Protein AF-A0A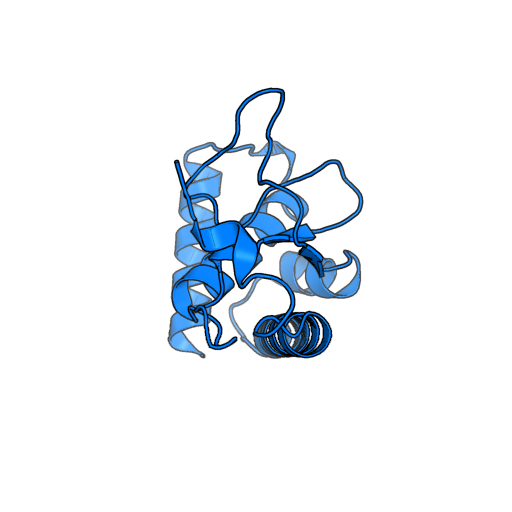945XXB5-F1 (afdb_monomer_lite)

pLDDT: mean 80.13, std 17.51, range [37.28, 96.56]

Foldseek 3Di:
DDPPVVCVPPQDDQVLLQVVLLVLLVLLLVQPPADPLLPVCSVQAAEGEDQDFQDDPHDRPPPQQWDDDDDHHTYGYPVQADSNGHGPVLNSNLSSLLNSLCVSCVVCPPDPVSVVVSVVNSVSSVVRD

Radius of gyration: 14.83 Å; chains: 1; bounding box: 36×24×45 Å

Sequence (129 aa):
MDRWHLLDPILENPEARQELINEYAESLLKVPCFPSIMKVKIRTVPIRYTRERPVHKNWIQYGEAGIYWGEEQIKIHRSNFWFFGWPKKTQLLNTVIHELRHRSSPGLGHNLKFFSLVEHDTKCVLTYW

Secondary structure (DSSP, 8-state):
--GGGGSHHHH--HHHHHHHHHHHHHHHHH-TTS-HHHHHHHHHS-EEEE-S--EETTEE-TT-SEE--TTT-EEEEGGGB-TTS-B-HHHHHHHHHHHHHHHH-GGGTT-HHHHHHHHHHHHHHHHT-

Structure (mmCIF, N/CA/C/O backbone):
data_AF-A0A945XXB5-F1
#
_entry.id   AF-A0A945XXB5-F1
#
loop_
_atom_site.group_PDB
_atom_site.id
_atom_site.type_symbol
_atom_site.label_atom_id
_atom_site.label_alt_id
_atom_site.label_comp_id
_atom_site.label_asym_id
_atom_site.label_entity_id
_atom_site.label_seq_id
_atom_site.pdbx_PDB_ins_code
_atom_site.Cartn_x
_atom_site.Cartn_y
_atom_site.Cartn_z
_atom_site.occupancy
_atom_site.B_iso_or_equiv
_atom_site.auth_seq_id
_atom_site.auth_comp_id
_atom_site.auth_asym_id
_atom_site.auth_atom_id
_atom_site.pdbx_PDB_model_num
ATOM 1 N N . MET A 1 1 ? 5.053 13.269 -28.544 1.00 37.28 1 MET A N 1
ATOM 2 C CA . MET A 1 1 ? 5.039 11.793 -28.636 1.00 37.28 1 MET A CA 1
ATOM 3 C C . MET A 1 1 ? 6.174 11.260 -27.784 1.00 37.28 1 MET A C 1
ATOM 5 O O . MET A 1 1 ? 7.335 11.499 -28.101 1.00 37.28 1 MET A O 1
ATOM 9 N N . ASP A 1 2 ? 5.812 10.648 -26.659 1.00 40.88 2 ASP A N 1
ATOM 10 C CA . ASP A 1 2 ? 6.699 10.195 -25.589 1.00 40.88 2 ASP A CA 1
ATOM 11 C C . ASP A 1 2 ? 7.693 9.124 -26.048 1.00 40.88 2 ASP A C 1
ATOM 13 O O . ASP A 1 2 ? 7.365 7.946 -26.173 1.00 40.88 2 ASP A O 1
ATOM 17 N N . ARG A 1 3 ? 8.951 9.533 -26.245 1.00 40.47 3 ARG A N 1
ATOM 18 C CA . ARG A 1 3 ? 10.093 8.633 -26.492 1.00 40.47 3 ARG A CA 1
ATOM 19 C C . ARG A 1 3 ? 10.539 7.855 -25.240 1.00 40.47 3 ARG A C 1
ATOM 21 O O . ARG A 1 3 ? 11.497 7.094 -25.305 1.00 40.47 3 ARG A O 1
ATOM 28 N N . TRP A 1 4 ? 9.833 8.007 -24.120 1.00 48.16 4 TRP A N 1
ATOM 29 C CA . TRP A 1 4 ? 10.137 7.360 -22.839 1.00 48.16 4 TRP A CA 1
ATOM 30 C C . TRP A 1 4 ? 9.930 5.836 -22.849 1.00 48.16 4 TRP A C 1
ATOM 32 O O . TRP A 1 4 ? 10.555 5.133 -22.064 1.00 48.16 4 TRP A O 1
ATOM 42 N N . HIS A 1 5 ? 9.120 5.307 -23.771 1.00 45.81 5 HIS A N 1
ATOM 43 C CA . HIS A 1 5 ? 8.843 3.868 -23.884 1.00 45.81 5 HIS A CA 1
ATOM 44 C C . HIS A 1 5 ? 9.962 3.046 -24.545 1.00 45.81 5 HIS A C 1
ATOM 46 O O . HIS A 1 5 ? 9.892 1.823 -24.551 1.00 45.81 5 HIS A O 1
ATOM 52 N N . LEU A 1 6 ? 10.992 3.684 -25.113 1.00 44.72 6 LEU A N 1
ATOM 53 C CA . LEU A 1 6 ? 12.067 2.977 -25.825 1.00 44.72 6 LEU A CA 1
ATOM 54 C C . LEU A 1 6 ? 13.233 2.551 -24.915 1.00 44.72 6 LEU A C 1
ATOM 56 O O . LEU A 1 6 ? 14.010 1.685 -25.300 1.00 44.72 6 LEU A O 1
ATOM 60 N N . LEU A 1 7 ? 13.333 3.108 -23.701 1.00 47.00 7 LEU A N 1
ATOM 61 C CA . LEU A 1 7 ? 14.323 2.711 -22.683 1.00 47.00 7 LEU A CA 1
ATOM 62 C C . LEU A 1 7 ? 13.749 1.741 -21.628 1.00 47.00 7 LEU A C 1
ATOM 64 O O . LEU A 1 7 ? 14.475 1.283 -20.747 1.00 47.00 7 LEU A O 1
ATOM 68 N N . ASP A 1 8 ? 12.453 1.426 -21.724 1.00 46.91 8 ASP A N 1
ATOM 69 C CA . ASP A 1 8 ? 11.674 0.646 -20.747 1.00 46.91 8 ASP A CA 1
ATOM 70 C C . ASP A 1 8 ? 12.225 -0.763 -20.415 1.00 46.91 8 ASP A C 1
ATOM 72 O O . ASP A 1 8 ? 12.070 -1.180 -19.269 1.00 46.91 8 ASP A O 1
ATOM 76 N N . PRO A 1 9 ? 12.876 -1.522 -21.326 1.00 50.75 9 PRO A N 1
ATOM 77 C CA . PRO A 1 9 ? 13.321 -2.881 -20.994 1.00 50.75 9 PRO A CA 1
ATOM 78 C C . PRO A 1 9 ? 14.667 -2.965 -20.259 1.00 50.75 9 PRO A C 1
ATOM 80 O O . PRO A 1 9 ? 14.959 -4.009 -19.689 1.00 50.75 9 PRO A O 1
ATOM 83 N N . ILE A 1 10 ? 15.506 -1.921 -20.299 1.00 53.03 10 ILE A N 1
ATOM 84 C CA . ILE A 1 10 ? 16.922 -2.028 -19.880 1.00 53.03 10 ILE A CA 1
ATOM 85 C C . ILE A 1 10 ? 17.139 -1.564 -18.426 1.00 53.03 10 ILE A C 1
ATOM 87 O O . ILE A 1 10 ? 18.116 -1.957 -17.797 1.00 53.03 10 ILE A O 1
ATOM 91 N N . LEU A 1 11 ? 16.230 -0.759 -17.863 1.00 62.19 11 LEU A N 1
ATOM 92 C CA . LEU A 1 11 ? 16.423 -0.108 -16.553 1.00 62.19 11 LEU A CA 1
ATOM 93 C C . LEU A 1 11 ? 15.381 -0.483 -15.491 1.00 62.19 11 LEU A C 1
ATOM 95 O O . LEU A 1 11 ? 15.509 -0.100 -14.330 1.00 62.19 11 LEU A O 1
ATOM 99 N N . GLU A 1 12 ? 14.346 -1.235 -15.859 1.00 71.69 12 GLU A N 1
ATOM 100 C CA . GLU A 1 12 ? 13.311 -1.665 -14.928 1.00 71.69 12 GLU A CA 1
ATOM 101 C C . GLU A 1 12 ? 13.528 -3.118 -14.500 1.00 71.69 12 GLU A C 1
ATOM 103 O O . GLU A 1 12 ? 13.425 -4.026 -15.319 1.00 71.69 12 GLU A O 1
ATOM 108 N N . ASN A 1 13 ? 13.764 -3.335 -13.202 1.00 82.38 13 ASN A N 1
ATOM 109 C CA . ASN A 1 13 ? 13.778 -4.658 -12.580 1.00 82.38 13 ASN A CA 1
ATOM 110 C C . ASN A 1 13 ? 12.450 -4.895 -11.818 1.00 82.38 13 ASN A C 1
ATOM 112 O O . ASN A 1 13 ? 12.268 -4.350 -10.726 1.00 82.38 13 ASN A O 1
ATOM 116 N N . PRO A 1 14 ? 11.501 -5.672 -12.374 1.00 85.38 14 PRO A N 1
ATOM 117 C CA . PRO A 1 14 ? 10.212 -5.947 -11.738 1.00 85.38 14 PRO A CA 1
ATOM 118 C C . PRO A 1 14 ? 10.330 -6.771 -10.461 1.00 85.38 14 PRO A C 1
ATOM 120 O O . PRO A 1 14 ? 9.531 -6.571 -9.553 1.00 85.38 14 PRO A O 1
ATOM 123 N N . GLU A 1 15 ? 11.294 -7.690 -10.402 1.00 88.38 15 GLU A N 1
ATOM 124 C CA . GLU A 1 15 ? 11.511 -8.548 -9.236 1.00 88.38 15 GLU A CA 1
ATOM 125 C C . GLU A 1 15 ? 11.958 -7.696 -8.051 1.00 88.38 15 GLU A C 1
ATOM 127 O O . GLU A 1 15 ? 11.330 -7.750 -6.999 1.00 88.38 15 GLU A O 1
ATOM 132 N N . ALA A 1 16 ? 12.919 -6.791 -8.265 1.00 87.38 16 ALA A N 1
ATOM 133 C CA . ALA A 1 16 ? 13.342 -5.832 -7.244 1.00 87.38 16 ALA A CA 1
ATOM 134 C C . ALA A 1 16 ? 12.195 -4.902 -6.799 1.00 87.38 16 ALA A C 1
ATOM 136 O O . ALA A 1 16 ? 12.052 -4.590 -5.619 1.00 87.38 16 ALA A O 1
ATOM 137 N N . ARG A 1 17 ? 11.326 -4.464 -7.725 1.00 88.44 17 ARG A N 1
ATOM 138 C CA . ARG A 1 17 ? 10.140 -3.658 -7.368 1.00 88.44 17 ARG A CA 1
ATOM 139 C C . ARG A 1 17 ? 9.132 -4.454 -6.546 1.00 88.44 17 ARG A C 1
ATOM 141 O O . ARG A 1 17 ? 8.546 -3.908 -5.614 1.00 88.44 17 ARG A O 1
ATOM 148 N N . GLN A 1 18 ? 8.923 -5.723 -6.885 1.00 93.19 18 GLN A N 1
ATOM 149 C CA . GLN A 1 18 ? 8.060 -6.620 -6.126 1.00 93.19 18 GLN A CA 1
ATOM 150 C C . GLN A 1 18 ? 8.624 -6.887 -4.727 1.00 93.19 18 GLN A C 1
ATOM 152 O O . GLN A 1 18 ? 7.864 -6.874 -3.763 1.00 93.19 18 GLN A O 1
ATOM 157 N N . GLU A 1 19 ? 9.935 -7.086 -4.608 1.00 92.44 19 GLU A N 1
ATOM 158 C CA . GLU A 1 19 ? 10.623 -7.260 -3.329 1.00 92.44 19 GLU A CA 1
ATOM 159 C C . GLU A 1 19 ? 10.421 -6.038 -2.426 1.00 92.44 19 GLU A C 1
ATOM 161 O O . GLU A 1 19 ? 9.927 -6.183 -1.313 1.00 92.44 19 GLU A O 1
ATOM 166 N N . LEU A 1 20 ? 10.630 -4.825 -2.947 1.00 91.00 20 LEU A N 1
ATOM 167 C CA . LEU A 1 20 ? 10.370 -3.581 -2.212 1.00 91.00 20 LEU A CA 1
ATOM 168 C C . LEU A 1 20 ? 8.903 -3.437 -1.772 1.00 91.00 20 LEU A C 1
ATOM 170 O O . LEU A 1 20 ? 8.623 -2.961 -0.673 1.00 91.00 20 LEU A O 1
ATOM 174 N N . ILE A 1 21 ? 7.942 -3.844 -2.609 1.00 92.50 21 ILE A N 1
ATOM 175 C CA . ILE A 1 21 ? 6.519 -3.858 -2.226 1.00 92.50 21 ILE A CA 1
ATOM 176 C C . ILE A 1 21 ? 6.288 -4.823 -1.064 1.00 92.50 21 ILE A C 1
ATOM 178 O O . ILE A 1 21 ? 5.591 -4.468 -0.112 1.00 92.50 21 ILE A O 1
ATOM 182 N N . ASN A 1 22 ? 6.879 -6.016 -1.129 1.00 94.62 22 ASN A N 1
ATOM 183 C CA . ASN A 1 22 ? 6.766 -7.018 -0.076 1.00 94.62 22 ASN A CA 1
ATOM 184 C C . ASN A 1 22 ? 7.400 -6.514 1.227 1.00 94.62 22 ASN A C 1
ATOM 186 O O . ASN A 1 22 ? 6.774 -6.609 2.277 1.00 94.62 22 ASN A O 1
ATOM 190 N N . GLU A 1 23 ? 8.586 -5.905 1.171 1.00 94.25 23 GLU A N 1
ATOM 191 C CA . GLU A 1 23 ? 9.248 -5.302 2.334 1.00 94.25 23 GLU A CA 1
ATOM 192 C C . GLU A 1 23 ? 8.378 -4.231 2.998 1.00 94.25 23 GLU A C 1
ATOM 194 O O . GLU A 1 23 ? 8.259 -4.186 4.226 1.00 94.25 23 GLU A O 1
ATOM 199 N N . TYR A 1 24 ? 7.733 -3.377 2.198 1.00 93.69 24 TYR A N 1
ATOM 200 C CA . TYR A 1 24 ? 6.827 -2.352 2.709 1.00 93.69 24 TYR A CA 1
ATOM 201 C C . TYR A 1 24 ? 5.587 -2.996 3.343 1.00 93.69 24 TYR A C 1
ATOM 203 O O . TYR A 1 24 ? 5.200 -2.640 4.456 1.00 93.69 24 TYR A O 1
ATOM 211 N N . ALA A 1 25 ? 4.981 -3.981 2.683 1.00 94.12 25 ALA A N 1
ATOM 212 C CA . ALA A 1 25 ? 3.835 -4.706 3.220 1.00 94.12 25 ALA A CA 1
ATOM 213 C C . ALA A 1 25 ? 4.165 -5.404 4.555 1.00 94.12 25 ALA A C 1
ATOM 215 O O . ALA A 1 25 ? 3.421 -5.270 5.527 1.00 94.12 25 ALA A O 1
ATOM 216 N N . GLU A 1 26 ? 5.317 -6.067 4.650 1.00 95.38 26 GLU A N 1
ATOM 217 C CA . GLU A 1 26 ? 5.792 -6.711 5.879 1.00 95.38 26 GLU A CA 1
ATOM 218 C C . GLU A 1 26 ? 6.106 -5.696 6.986 1.00 95.38 26 GLU A C 1
ATOM 220 O O . GLU A 1 26 ? 5.808 -5.919 8.162 1.00 95.38 26 GLU A O 1
ATOM 225 N N . SER A 1 27 ? 6.656 -4.536 6.628 1.00 95.25 27 SER A N 1
ATOM 226 C CA . SER A 1 27 ? 6.921 -3.452 7.580 1.00 95.25 27 SER A CA 1
ATOM 227 C C . SER A 1 27 ? 5.624 -2.874 8.158 1.00 95.25 27 SER A C 1
ATOM 229 O O . SER A 1 27 ? 5.534 -2.651 9.366 1.00 95.25 27 SER A O 1
ATOM 231 N N . LEU A 1 28 ? 4.566 -2.743 7.348 1.00 95.62 28 LEU A N 1
ATOM 232 C CA . LEU A 1 28 ? 3.237 -2.320 7.813 1.00 95.62 28 LEU A CA 1
ATOM 233 C C . LEU A 1 28 ? 2.633 -3.277 8.856 1.00 95.62 28 LEU A C 1
ATOM 235 O O . LEU A 1 28 ? 1.919 -2.834 9.760 1.00 95.62 28 LEU A O 1
ATOM 239 N N . LEU A 1 29 ? 2.936 -4.580 8.799 1.00 96.44 29 LEU A N 1
ATOM 240 C CA . LEU A 1 29 ? 2.467 -5.540 9.810 1.00 96.44 29 LEU A CA 1
ATOM 241 C C . LEU A 1 29 ? 3.019 -5.230 11.210 1.00 96.44 29 LEU A C 1
ATOM 243 O O . LEU A 1 29 ? 2.352 -5.520 12.212 1.00 96.44 29 LEU A O 1
ATOM 247 N N . LYS A 1 30 ? 4.201 -4.611 11.282 1.00 96.06 30 LYS A N 1
ATOM 248 C CA . LYS A 1 30 ? 4.905 -4.275 12.527 1.00 96.06 30 LYS A CA 1
ATOM 249 C C . LYS A 1 30 ? 4.437 -2.952 13.142 1.00 96.06 30 LYS A C 1
ATOM 251 O O . LYS A 1 30 ? 4.628 -2.754 14.337 1.00 96.06 30 LYS A O 1
ATOM 256 N N . VAL A 1 31 ? 3.772 -2.082 12.377 1.00 96.38 31 VAL A N 1
ATOM 257 C CA . VAL A 1 31 ? 3.282 -0.780 12.864 1.00 96.38 31 VAL A CA 1
ATOM 258 C C . VAL A 1 31 ? 2.188 -0.985 13.929 1.00 96.38 31 VAL A C 1
ATOM 260 O O . VAL A 1 31 ? 1.149 -1.577 13.615 1.00 96.38 31 VAL A O 1
ATOM 263 N N . PRO A 1 32 ? 2.357 -0.517 15.183 1.00 93.88 32 PRO A N 1
ATOM 264 C CA . PRO A 1 32 ? 1.435 -0.836 16.280 1.00 93.88 32 PRO A CA 1
ATOM 265 C C . PRO A 1 32 ? 0.008 -0.318 16.072 1.00 93.88 32 PRO A C 1
ATOM 267 O O . PRO A 1 32 ? -0.950 -1.056 16.285 1.00 93.88 32 PRO A O 1
ATOM 270 N N . CYS A 1 33 ? -0.131 0.925 15.607 1.00 93.31 33 CYS A N 1
ATOM 271 C CA . CYS A 1 33 ? -1.424 1.578 15.388 1.00 93.31 33 CYS A CA 1
ATOM 272 C C . CYS A 1 33 ? -2.094 1.189 14.060 1.00 93.31 33 CYS A C 1
ATOM 274 O O . CYS A 1 33 ? -3.207 1.639 13.785 1.00 93.31 33 CYS A O 1
ATOM 276 N N . PHE A 1 34 ? -1.439 0.371 13.225 1.00 95.81 34 PHE A N 1
ATOM 277 C CA . PHE A 1 34 ? -1.985 0.017 11.921 1.00 95.81 34 PHE A CA 1
ATOM 278 C C . PHE A 1 34 ? -3.167 -0.956 12.086 1.00 95.81 34 PHE A C 1
ATOM 280 O O . PHE A 1 34 ? -3.028 -1.964 12.791 1.00 95.81 34 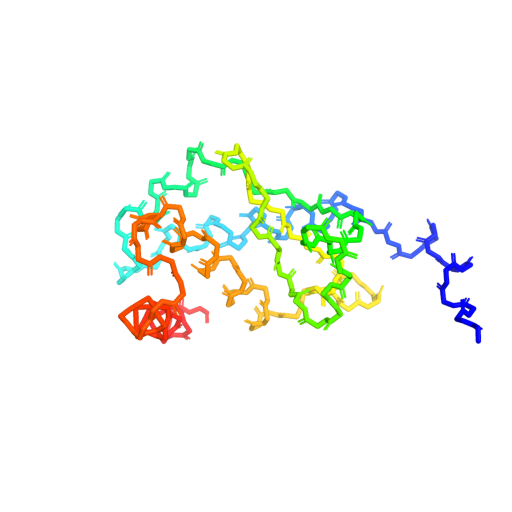PHE A O 1
ATOM 287 N N . PRO A 1 35 ? -4.330 -0.692 11.463 1.00 96.06 35 PRO A N 1
ATOM 288 C CA . PRO A 1 35 ? -5.555 -1.439 11.731 1.00 96.06 35 PRO A CA 1
ATOM 289 C C . PRO A 1 35 ? -5.402 -2.948 11.526 1.00 96.06 35 PRO A C 1
ATOM 291 O O . PRO A 1 35 ? -4.932 -3.406 10.482 1.00 96.06 35 PRO A O 1
ATOM 294 N N . SER A 1 36 ? -5.878 -3.738 12.492 1.00 96.06 36 SER A N 1
ATOM 295 C CA . SER A 1 36 ? -5.798 -5.206 12.448 1.00 96.06 36 SER A CA 1
ATOM 296 C C . SER A 1 36 ? -6.443 -5.790 11.190 1.00 96.06 36 SER A C 1
ATOM 298 O O . SER A 1 36 ? -5.868 -6.676 10.563 1.00 96.06 36 SER A O 1
ATOM 300 N N . ILE A 1 37 ? -7.585 -5.243 10.759 1.00 94.25 37 ILE A N 1
ATOM 301 C CA . ILE A 1 37 ? -8.254 -5.659 9.521 1.00 94.25 37 ILE A CA 1
ATOM 302 C C . ILE A 1 37 ? -7.370 -5.450 8.283 1.00 94.25 37 ILE A C 1
ATOM 304 O O . ILE A 1 37 ? -7.311 -6.326 7.425 1.00 94.25 37 ILE A O 1
ATOM 308 N N . MET A 1 38 ? -6.612 -4.351 8.215 1.00 95.00 38 MET A N 1
ATOM 309 C CA . MET A 1 38 ? -5.697 -4.083 7.101 1.00 95.00 38 MET A CA 1
ATOM 310 C C . MET A 1 38 ? -4.477 -5.005 7.148 1.00 95.00 38 MET A C 1
ATOM 312 O O . MET A 1 38 ? -4.051 -5.496 6.106 1.00 95.00 38 MET A O 1
ATOM 316 N N . LYS A 1 39 ? -3.966 -5.326 8.345 1.00 96.56 39 LYS A N 1
ATOM 317 C CA . LYS A 1 39 ? -2.913 -6.344 8.519 1.00 96.56 39 LYS A CA 1
ATOM 318 C C . LYS A 1 39 ? -3.359 -7.723 8.043 1.00 96.56 39 LYS A C 1
ATOM 320 O O . LYS A 1 39 ? -2.585 -8.431 7.405 1.00 96.56 39 LYS A O 1
ATOM 325 N N . VAL A 1 40 ? -4.611 -8.100 8.310 1.00 95.62 40 VAL A N 1
ATOM 326 C CA . VAL A 1 40 ? -5.191 -9.324 7.739 1.00 95.62 40 VAL A CA 1
ATOM 327 C C . VAL A 1 40 ? -5.203 -9.227 6.214 1.00 95.62 40 VAL A C 1
ATOM 329 O O . VAL A 1 40 ? -4.740 -10.153 5.556 1.00 95.62 40 VAL A O 1
ATOM 332 N N . LYS A 1 41 ? -5.640 -8.097 5.640 1.00 93.56 41 LYS A N 1
ATOM 333 C CA . LYS A 1 41 ? -5.661 -7.918 4.180 1.00 93.56 41 LYS A CA 1
ATOM 334 C C . LYS A 1 41 ? -4.283 -7.997 3.528 1.00 93.56 41 LYS A C 1
ATOM 336 O O . LYS A 1 41 ? -4.205 -8.619 2.478 1.00 93.56 41 LYS A O 1
ATOM 341 N N . ILE A 1 42 ? -3.221 -7.490 4.158 1.00 94.50 42 ILE A N 1
ATOM 342 C CA . ILE A 1 42 ? -1.836 -7.680 3.682 1.00 94.50 42 ILE A CA 1
ATOM 343 C C . ILE A 1 42 ? -1.511 -9.168 3.494 1.00 94.50 42 ILE A C 1
ATOM 345 O O . ILE A 1 42 ? -0.903 -9.547 2.502 1.00 94.50 42 ILE A O 1
ATOM 349 N N . ARG A 1 43 ? -1.948 -10.022 4.427 1.00 94.00 43 ARG A N 1
ATOM 350 C CA . ARG A 1 43 ? -1.659 -11.464 4.397 1.00 94.00 43 ARG A CA 1
ATOM 351 C C . ARG A 1 43 ? -2.566 -12.250 3.454 1.00 94.00 43 ARG A C 1
ATOM 353 O O . ARG A 1 43 ? -2.180 -13.316 2.993 1.00 94.00 43 ARG A O 1
ATOM 360 N N . THR A 1 44 ? -3.784 -11.767 3.213 1.00 93.00 44 THR A N 1
ATOM 361 C CA . THR A 1 44 ? -4.805 -12.516 2.459 1.00 93.00 44 THR A CA 1
ATOM 362 C C . THR A 1 44 ? -5.006 -12.027 1.029 1.00 93.00 44 THR A C 1
ATOM 364 O O . THR A 1 44 ? -5.622 -12.731 0.238 1.00 93.00 44 THR A O 1
ATOM 367 N N . VAL A 1 45 ? -4.567 -10.809 0.701 1.00 90.44 45 VAL A N 1
ATOM 368 C CA . VAL A 1 45 ? -4.746 -10.202 -0.622 1.00 90.44 45 VAL A CA 1
ATOM 369 C C . VAL A 1 45 ? -3.374 -10.042 -1.275 1.00 90.44 45 VAL A C 1
ATOM 371 O O . VAL A 1 45 ? -2.549 -9.300 -0.745 1.00 90.44 45 VAL A O 1
ATOM 374 N N . PRO A 1 46 ? -3.116 -10.681 -2.428 1.00 92.12 46 PRO A N 1
ATOM 375 C CA . PRO A 1 46 ? -1.871 -10.490 -3.161 1.00 92.12 46 PRO A CA 1
ATOM 376 C C . PRO A 1 46 ? -1.643 -9.015 -3.511 1.00 92.12 46 PRO A C 1
ATOM 378 O O . PRO A 1 46 ? -2.525 -8.377 -4.085 1.00 92.12 46 PRO A O 1
ATOM 381 N N . ILE A 1 47 ? -0.454 -8.488 -3.211 1.00 92.00 47 ILE A N 1
ATOM 382 C CA . ILE A 1 47 ? -0.018 -7.143 -3.610 1.00 92.00 47 ILE A CA 1
ATOM 383 C C . ILE A 1 47 ? 1.065 -7.309 -4.672 1.00 92.00 47 ILE A C 1
ATOM 385 O O . ILE A 1 47 ? 2.141 -7.830 -4.386 1.00 92.00 47 ILE A O 1
ATOM 389 N N . ARG A 1 48 ? 0.776 -6.918 -5.915 1.00 91.56 48 ARG A N 1
ATOM 390 C CA . ARG A 1 48 ? 1.651 -7.186 -7.060 1.00 91.56 48 ARG A CA 1
ATOM 391 C C . ARG A 1 48 ? 2.089 -5.923 -7.767 1.00 91.56 48 ARG A C 1
ATOM 393 O O . ARG A 1 48 ? 1.287 -5.028 -8.029 1.00 91.56 48 ARG A O 1
ATOM 400 N N . TYR A 1 49 ? 3.360 -5.888 -8.136 1.00 89.81 49 TYR A N 1
ATOM 401 C CA . TYR A 1 49 ? 3.871 -4.927 -9.091 1.00 89.81 49 TYR A CA 1
ATOM 402 C C . TYR A 1 49 ? 3.217 -5.141 -10.463 1.00 89.81 49 TYR A C 1
ATOM 404 O O . TYR A 1 49 ? 3.060 -6.277 -10.913 1.00 89.81 49 TYR A O 1
ATOM 412 N N . THR A 1 50 ? 2.855 -4.056 -11.151 1.00 85.38 50 THR A N 1
ATOM 413 C CA . THR A 1 50 ? 2.331 -4.132 -12.517 1.00 85.38 50 THR A CA 1
ATOM 414 C C . THR A 1 50 ? 2.902 -3.058 -13.440 1.00 85.38 50 THR A C 1
ATOM 416 O O . THR A 1 50 ? 3.110 -1.901 -13.060 1.00 85.38 50 THR A O 1
ATOM 419 N N . ARG A 1 51 ? 3.105 -3.458 -14.701 1.00 81.75 51 ARG A N 1
ATOM 420 C CA . ARG A 1 51 ? 3.412 -2.561 -15.828 1.00 81.75 51 ARG A CA 1
ATOM 421 C C . ARG A 1 51 ? 2.170 -2.176 -16.624 1.00 81.75 51 ARG A C 1
ATOM 423 O O . ARG A 1 51 ? 2.272 -1.388 -17.563 1.00 81.75 51 ARG A O 1
ATOM 430 N N . GLU A 1 52 ? 1.017 -2.745 -16.278 1.00 78.00 52 GLU A N 1
ATOM 431 C CA . GLU A 1 52 ? -0.248 -2.380 -16.899 1.00 78.00 52 GLU A CA 1
ATOM 432 C C . GLU A 1 52 ? -0.475 -0.876 -16.754 1.00 78.00 52 GLU A C 1
ATOM 434 O O . GLU A 1 52 ? -0.078 -0.244 -15.766 1.00 78.00 52 GLU A O 1
ATOM 439 N N . ARG A 1 53 ? -1.119 -0.290 -17.763 1.00 69.12 53 ARG A N 1
ATOM 440 C CA . ARG A 1 53 ? -1.550 1.098 -17.658 1.00 69.12 53 ARG A CA 1
ATOM 441 C C . ARG A 1 53 ? -2.601 1.190 -16.550 1.00 69.12 53 ARG A C 1
ATOM 443 O O . ARG A 1 53 ? -3.443 0.297 -16.461 1.00 69.12 53 ARG A O 1
ATOM 450 N N . PRO A 1 54 ? -2.573 2.249 -15.733 1.00 66.44 54 PRO A N 1
ATOM 451 C CA . PRO A 1 54 ? -3.621 2.493 -14.764 1.00 66.44 54 PRO A CA 1
ATOM 452 C C . PRO A 1 54 ? -4.910 2.863 -15.525 1.00 66.44 54 PRO A C 1
ATOM 454 O O . PRO A 1 54 ? -5.108 4.021 -15.878 1.00 66.44 54 PRO A O 1
ATOM 457 N N . VAL A 1 55 ? -5.743 1.872 -15.867 1.00 62.28 55 VAL A N 1
ATOM 458 C CA . VAL A 1 55 ? -7.010 2.063 -16.596 1.00 62.28 55 VAL A CA 1
ATOM 459 C C . VAL A 1 55 ? -8.190 1.753 -15.678 1.00 62.28 55 VAL A C 1
ATOM 461 O O . VAL A 1 55 ? -8.337 0.620 -15.216 1.00 62.28 55 VAL A O 1
ATOM 464 N N . HIS A 1 56 ? -9.068 2.738 -15.474 1.00 61.09 56 HIS A N 1
ATOM 465 C CA . HIS A 1 56 ? -10.354 2.558 -14.802 1.00 61.09 56 HIS A CA 1
ATOM 466 C C . HIS A 1 56 ? -11.504 2.826 -15.772 1.00 61.09 56 HIS A C 1
ATOM 468 O O . HIS A 1 56 ? -11.615 3.907 -16.361 1.00 61.09 56 HIS A O 1
ATOM 474 N N . LYS A 1 57 ? -12.372 1.820 -15.940 1.00 65.75 57 LYS A N 1
ATOM 475 C CA . LYS A 1 57 ? -13.378 1.747 -17.012 1.00 65.75 57 LYS A CA 1
ATOM 476 C C . LYS A 1 57 ? -12.701 1.893 -18.382 1.00 65.75 57 LYS A C 1
ATOM 478 O O . LYS A 1 57 ? -12.152 0.919 -18.875 1.00 65.75 57 LYS A O 1
ATOM 483 N N . ASN A 1 58 ? -12.670 3.109 -18.931 1.00 59.28 58 ASN A N 1
ATOM 484 C CA . ASN A 1 58 ? -12.097 3.441 -20.242 1.00 59.28 58 ASN A CA 1
ATOM 485 C C . ASN A 1 58 ? -11.096 4.612 -20.192 1.00 59.28 58 ASN A C 1
ATOM 487 O O . ASN A 1 58 ? -10.661 5.087 -21.239 1.00 59.28 58 ASN A O 1
ATOM 491 N N . TRP A 1 59 ? -10.744 5.104 -19.001 1.00 46.81 59 TRP A N 1
ATOM 492 C CA . TRP A 1 59 ? -9.853 6.252 -18.836 1.00 46.81 59 TRP A CA 1
ATOM 493 C C . TRP A 1 59 ? -8.516 5.810 -18.258 1.00 46.81 59 TRP A C 1
ATOM 495 O O . TRP A 1 59 ? -8.471 5.055 -17.286 1.00 46.81 59 TRP A O 1
ATOM 505 N N . ILE A 1 60 ? -7.425 6.299 -18.850 1.00 52.34 60 ILE A N 1
ATOM 506 C CA . ILE A 1 60 ? -6.098 6.173 -18.250 1.00 52.34 60 ILE A CA 1
ATOM 507 C C . ILE A 1 60 ? -6.024 7.196 -17.113 1.00 52.34 60 ILE A C 1
ATOM 509 O O . ILE A 1 60 ? -6.066 8.402 -17.359 1.00 52.34 60 ILE A O 1
ATOM 513 N N . GLN A 1 61 ? -5.913 6.726 -15.875 1.00 53.78 61 GLN A N 1
ATOM 514 C CA . GLN A 1 61 ? -5.721 7.579 -14.706 1.00 53.78 61 GLN A CA 1
ATOM 515 C C . GLN A 1 61 ? -4.235 7.918 -14.576 1.00 53.78 61 GLN A C 1
ATOM 517 O O . GLN A 1 61 ? -3.461 7.279 -13.863 1.00 53.78 61 GLN A O 1
ATOM 522 N N . TYR A 1 62 ? -3.813 8.935 -15.323 1.00 41.75 62 TYR A N 1
ATOM 523 C CA . TYR A 1 62 ? -2.489 9.524 -15.169 1.00 41.75 62 TYR A CA 1
ATOM 524 C C . TYR A 1 62 ? -2.392 10.204 -13.794 1.00 41.75 62 TYR A C 1
ATOM 526 O O . TYR A 1 62 ? -3.157 11.115 -13.500 1.00 41.75 62 TYR A O 1
ATOM 534 N N . GLY A 1 63 ? -1.451 9.764 -12.955 1.00 43.38 63 GLY A N 1
ATOM 535 C CA . GLY A 1 63 ? -1.226 10.322 -11.613 1.00 43.38 63 GLY A CA 1
ATOM 536 C C . GLY A 1 63 ? -1.692 9.428 -10.463 1.00 43.38 63 GLY A C 1
ATOM 537 O O . GLY A 1 63 ? -1.249 9.638 -9.336 1.00 43.38 63 GLY A O 1
ATOM 538 N N . GLU A 1 64 ? -2.488 8.388 -10.735 1.00 45.28 64 GLU A N 1
ATOM 539 C CA . GLU A 1 64 ? -2.771 7.359 -9.737 1.00 45.28 64 GLU A CA 1
ATOM 540 C C . GLU A 1 64 ? -1.586 6.396 -9.610 1.00 45.28 64 GLU A C 1
ATOM 542 O O . GLU A 1 64 ? -0.968 5.928 -10.575 1.00 45.28 64 GLU A O 1
ATOM 547 N N . ALA A 1 65 ? -1.188 6.197 -8.363 1.00 53.38 65 ALA A N 1
ATOM 548 C CA . ALA A 1 65 ? -0.020 5.429 -7.991 1.00 53.38 65 ALA A CA 1
ATOM 549 C C . ALA A 1 65 ? -0.397 3.950 -7.797 1.00 53.38 65 ALA A C 1
ATOM 551 O O . ALA A 1 65 ? 0.323 3.057 -8.226 1.00 53.38 65 ALA A O 1
ATOM 552 N N . GLY A 1 66 ? -1.581 3.655 -7.283 1.00 50.03 66 GLY A N 1
ATOM 553 C CA . GLY A 1 66 ? -2.195 2.330 -7.351 1.00 50.03 66 GLY A CA 1
ATOM 554 C C . GLY A 1 66 ? -3.552 2.459 -7.998 1.00 50.03 66 GLY A C 1
ATOM 555 O O . GLY A 1 66 ? -4.147 3.530 -7.951 1.00 50.03 66 GLY A O 1
ATOM 556 N N . ILE A 1 67 ? -4.001 1.377 -8.617 1.00 51.97 67 ILE A N 1
ATOM 557 C CA . ILE A 1 67 ? -5.388 1.250 -9.024 1.00 51.97 67 ILE A CA 1
ATOM 558 C C . ILE A 1 67 ? -5.975 0.029 -8.340 1.00 51.97 67 ILE A C 1
ATOM 560 O O . ILE A 1 67 ? -5.463 -1.092 -8.456 1.00 51.97 67 ILE A O 1
ATOM 564 N N . TYR A 1 68 ? -7.123 0.262 -7.718 1.00 47.09 68 TYR A N 1
ATOM 565 C CA . TYR A 1 68 ? -8.113 -0.749 -7.412 1.00 47.09 68 TYR A CA 1
ATOM 566 C C . TYR A 1 68 ? -8.584 -1.443 -8.701 1.00 47.09 68 TYR A C 1
ATOM 568 O O . TYR A 1 68 ? -9.281 -0.853 -9.531 1.00 47.09 68 TYR A O 1
ATOM 576 N N . TRP A 1 69 ? -8.235 -2.720 -8.868 1.00 44.12 69 TRP A N 1
ATOM 577 C CA . TRP A 1 69 ? -8.791 -3.564 -9.926 1.00 44.12 69 TRP A CA 1
ATOM 578 C C . TRP A 1 69 ? -9.463 -4.787 -9.311 1.00 44.12 69 TRP A C 1
ATOM 580 O O . TRP A 1 69 ? -8.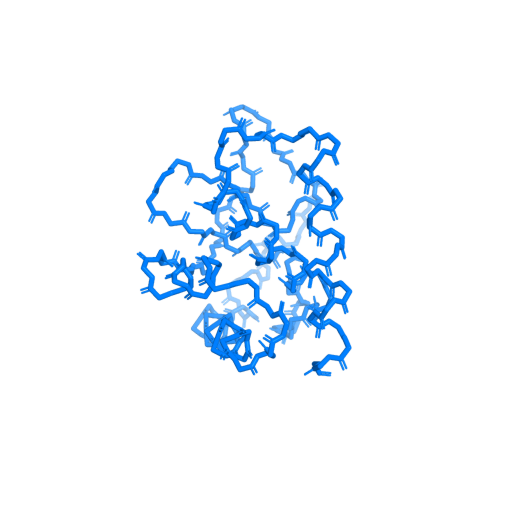789 -5.605 -8.688 1.00 44.12 69 TRP A O 1
ATOM 590 N N . GLY A 1 70 ? -10.785 -4.879 -9.497 1.00 46.72 70 GLY A N 1
ATOM 591 C CA . GLY A 1 70 ? -11.595 -6.101 -9.426 1.00 46.72 70 GLY A CA 1
ATOM 592 C C . GLY A 1 70 ? -11.123 -7.166 -8.435 1.00 46.72 70 GLY A C 1
ATOM 593 O O . GLY A 1 70 ? -10.427 -8.096 -8.813 1.00 46.72 70 GLY A O 1
ATOM 594 N N . GLU A 1 71 ? -11.511 -6.994 -7.175 1.00 57.41 71 GLU A N 1
ATOM 595 C CA . GLU A 1 71 ? -11.724 -7.994 -6.112 1.00 57.41 71 GLU A CA 1
ATOM 596 C C . GLU A 1 71 ? -10.665 -9.070 -5.754 1.00 57.41 71 GLU A C 1
ATOM 598 O O . GLU A 1 71 ? -10.711 -9.561 -4.627 1.00 57.41 71 GLU A O 1
ATOM 603 N N . GLU A 1 72 ? -9.604 -9.343 -6.521 1.00 73.44 72 GLU A N 1
ATOM 604 C CA . GLU A 1 72 ? -8.688 -10.470 -6.217 1.00 73.44 72 GLU A CA 1
ATOM 605 C C . GLU A 1 72 ? -7.272 -10.078 -5.775 1.00 73.44 72 GLU A C 1
ATOM 607 O O . GLU A 1 72 ? -6.695 -10.747 -4.926 1.00 73.44 72 GLU A O 1
ATOM 612 N N . GLN A 1 73 ? -6.733 -8.950 -6.243 1.00 85.81 73 GLN A N 1
ATOM 613 C CA . GLN A 1 73 ? -5.398 -8.467 -5.848 1.00 85.81 73 GLN A CA 1
ATOM 614 C C . GLN A 1 73 ? -5.333 -6.937 -5.693 1.00 85.81 73 GLN A C 1
ATOM 616 O O . GLN A 1 73 ? -6.283 -6.234 -6.034 1.00 85.81 73 GLN A O 1
ATOM 621 N N . ILE A 1 74 ? -4.233 -6.429 -5.138 1.00 87.00 74 ILE A N 1
ATOM 622 C CA . ILE A 1 74 ? -3.838 -5.014 -5.139 1.00 87.00 74 ILE A CA 1
ATOM 623 C C . ILE A 1 74 ? -2.707 -4.867 -6.158 1.00 87.00 74 ILE A C 1
ATOM 625 O O . ILE A 1 74 ? -1.720 -5.599 -6.091 1.00 87.00 74 ILE A O 1
ATOM 629 N N . LYS A 1 75 ? -2.837 -3.932 -7.103 1.00 87.38 75 LYS A N 1
ATOM 630 C CA . LYS A 1 75 ? -1.825 -3.687 -8.137 1.00 87.38 75 LYS A CA 1
ATOM 631 C C . LYS A 1 75 ? -1.100 -2.365 -7.881 1.00 87.38 75 LYS A C 1
ATOM 633 O O . LYS A 1 75 ? -1.717 -1.307 -7.799 1.00 87.38 75 LYS A O 1
ATOM 638 N N . ILE A 1 76 ? 0.224 -2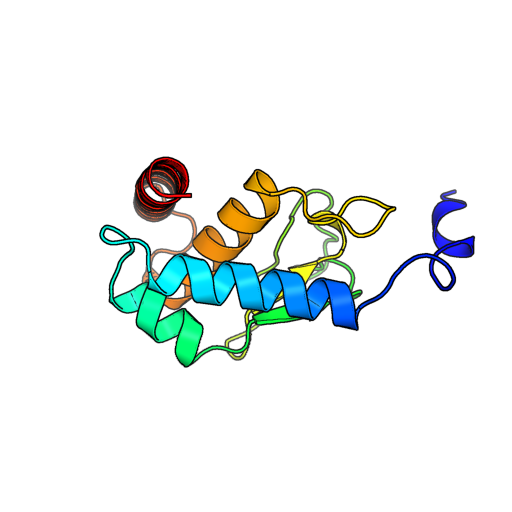.428 -7.789 1.00 87.25 76 ILE A N 1
ATOM 639 C CA . ILE A 1 76 ? 1.102 -1.273 -7.594 1.00 87.25 76 ILE A CA 1
ATOM 640 C C . ILE A 1 76 ? 1.752 -0.928 -8.932 1.00 87.25 76 ILE A C 1
ATOM 642 O O . ILE A 1 76 ? 2.534 -1.711 -9.474 1.00 87.25 76 ILE A O 1
ATOM 646 N N . HIS A 1 77 ? 1.438 0.249 -9.472 1.00 85.06 77 HIS A N 1
ATOM 647 C CA . HIS A 1 77 ? 1.933 0.656 -10.784 1.00 85.06 77 HIS A CA 1
ATOM 648 C C . HIS A 1 77 ? 3.358 1.215 -10.720 1.00 85.06 77 HIS A C 1
ATOM 650 O O . HIS A 1 77 ? 3.809 1.748 -9.698 1.00 85.06 77 HIS A O 1
ATOM 656 N N . ARG A 1 78 ? 4.036 1.180 -11.876 1.00 83.19 78 ARG A N 1
ATOM 657 C CA . ARG A 1 78 ? 5.356 1.797 -12.122 1.00 83.19 78 ARG A CA 1
ATOM 658 C C . ARG A 1 78 ? 5.501 3.235 -11.619 1.00 83.19 78 ARG A C 1
ATOM 660 O O . ARG A 1 78 ? 6.602 3.645 -11.278 1.00 83.19 78 ARG A O 1
ATOM 667 N N . SER A 1 79 ? 4.412 4.003 -11.558 1.00 80.56 79 SER A N 1
ATOM 668 C CA . SER A 1 79 ? 4.404 5.409 -11.134 1.00 80.56 79 SER A CA 1
ATOM 669 C C . SER A 1 79 ? 4.849 5.613 -9.678 1.00 80.56 79 SER A C 1
ATOM 671 O O . SER A 1 79 ? 5.313 6.713 -9.354 1.00 80.56 79 SER A O 1
ATOM 673 N N . ASN A 1 80 ? 4.774 4.572 -8.831 1.00 81.94 80 ASN A N 1
ATOM 674 C CA . ASN A 1 80 ? 5.314 4.566 -7.460 1.00 81.94 80 ASN A CA 1
ATOM 675 C C . ASN A 1 80 ? 6.833 4.541 -7.384 1.00 81.94 80 ASN A C 1
ATOM 677 O O . ASN A 1 80 ? 7.375 4.726 -6.301 1.00 81.94 80 ASN A O 1
ATOM 681 N N . PHE A 1 81 ? 7.523 4.280 -8.487 1.00 80.94 81 PHE A N 1
ATOM 682 C CA . PHE A 1 81 ? 8.965 4.107 -8.492 1.00 80.94 81 PHE A CA 1
ATOM 683 C C . PHE A 1 81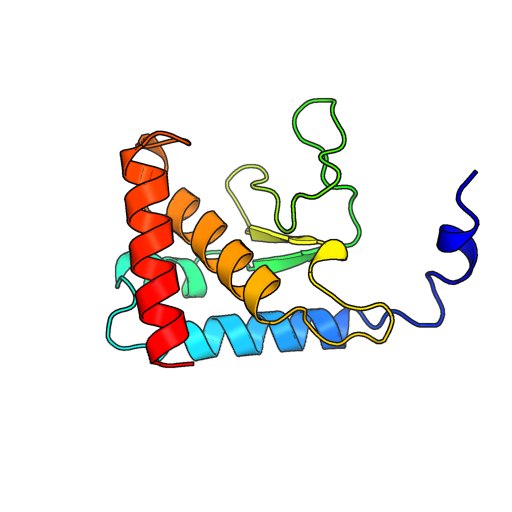 ? 9.625 5.226 -9.292 1.00 80.94 81 PHE A C 1
ATOM 685 O O . PHE A 1 81 ? 9.066 5.772 -10.248 1.00 80.94 81 PHE A O 1
ATOM 692 N N . TRP A 1 82 ? 10.827 5.600 -8.872 1.00 76.50 82 TRP A N 1
ATOM 693 C CA . TRP A 1 82 ? 11.737 6.383 -9.687 1.00 76.50 82 TRP A CA 1
ATOM 694 C C . TRP A 1 82 ? 12.268 5.533 -10.837 1.00 76.50 82 TRP A C 1
ATOM 696 O O . TRP A 1 82 ? 12.286 4.304 -10.780 1.00 76.50 82 TRP A O 1
ATOM 706 N N . PHE A 1 83 ? 12.755 6.206 -11.875 1.00 66.44 83 PHE A N 1
ATOM 707 C CA . PHE A 1 83 ? 13.323 5.551 -13.049 1.00 66.44 83 PHE A CA 1
ATOM 708 C C . PHE A 1 83 ? 14.473 4.589 -12.697 1.00 66.44 83 PHE A C 1
ATOM 710 O O . PHE A 1 83 ? 14.558 3.509 -13.264 1.00 66.44 83 PHE A O 1
ATOM 717 N N . PHE A 1 84 ? 15.274 4.928 -11.681 1.00 65.06 84 PHE A N 1
ATOM 718 C CA . PHE A 1 84 ? 16.373 4.105 -11.154 1.00 65.06 84 PHE A CA 1
ATOM 719 C C . PHE A 1 84 ? 15.923 2.947 -10.239 1.00 65.06 84 PHE A C 1
ATOM 721 O O . PHE A 1 84 ? 16.749 2.344 -9.565 1.00 65.06 84 PHE A O 1
ATOM 728 N N . GLY A 1 85 ? 14.620 2.665 -10.151 1.00 65.88 85 GLY A N 1
ATOM 729 C CA . GLY A 1 85 ? 14.071 1.522 -9.412 1.00 65.88 85 GLY A CA 1
ATOM 730 C C . GLY A 1 85 ? 13.699 1.788 -7.951 1.00 65.88 85 GLY A C 1
ATOM 731 O O . GLY A 1 85 ? 12.904 1.035 -7.399 1.00 65.88 85 GLY A O 1
ATOM 732 N N . TRP A 1 86 ? 14.184 2.872 -7.337 1.00 71.31 86 TRP A N 1
ATOM 733 C CA . TRP A 1 86 ? 13.842 3.229 -5.953 1.00 71.31 86 TRP A CA 1
ATOM 734 C C . TRP A 1 86 ? 12.353 3.556 -5.773 1.00 71.31 86 TRP A C 1
ATOM 736 O O . TRP A 1 86 ? 11.778 4.247 -6.621 1.00 71.31 86 TRP A O 1
ATOM 746 N N . PRO A 1 87 ? 11.716 3.154 -4.657 1.00 79.00 87 PRO A N 1
ATOM 747 C CA . PRO A 1 87 ? 10.340 3.531 -4.387 1.00 79.00 87 PRO A CA 1
ATOM 748 C C . PRO A 1 87 ? 10.266 5.015 -4.014 1.00 79.00 87 PRO A C 1
ATOM 750 O O . PRO A 1 87 ? 11.076 5.545 -3.250 1.00 79.00 87 PRO A O 1
ATOM 753 N N . LYS A 1 88 ? 9.229 5.696 -4.493 1.00 82.50 88 LYS A N 1
ATOM 754 C CA . LYS A 1 88 ? 8.790 6.985 -3.957 1.00 82.50 88 LYS A CA 1
ATOM 755 C C . LYS A 1 88 ? 8.086 6.707 -2.634 1.00 82.50 88 LYS A C 1
ATOM 757 O O . LYS A 1 88 ? 6.864 6.621 -2.591 1.00 82.50 88 LYS A O 1
ATOM 762 N N . LYS A 1 89 ? 8.875 6.517 -1.573 1.00 84.62 89 LYS A N 1
ATOM 763 C CA . LYS A 1 89 ? 8.467 6.016 -0.245 1.00 84.62 89 LYS A CA 1
ATOM 764 C C . LYS A 1 89 ? 7.064 6.458 0.192 1.00 84.62 89 LYS A C 1
ATOM 766 O O . LYS A 1 89 ? 6.191 5.616 0.366 1.00 84.62 89 LYS A O 1
ATOM 771 N N . THR A 1 90 ? 6.819 7.765 0.294 1.00 84.31 90 THR A N 1
ATOM 772 C CA . THR A 1 90 ? 5.518 8.315 0.721 1.00 84.31 90 THR A CA 1
ATOM 773 C C . THR A 1 90 ? 4.382 7.974 -0.242 1.00 84.31 90 THR A C 1
ATOM 775 O O . THR A 1 90 ? 3.286 7.638 0.191 1.00 84.31 90 THR A O 1
ATOM 778 N N . GLN A 1 91 ? 4.634 8.024 -1.550 1.00 84.69 91 GLN A N 1
ATOM 779 C CA . GLN A 1 91 ? 3.639 7.683 -2.565 1.00 84.69 91 GLN A CA 1
ATOM 780 C C . GLN A 1 91 ? 3.289 6.189 -2.520 1.00 84.69 91 GLN A C 1
ATOM 782 O O . GLN A 1 91 ? 2.109 5.846 -2.555 1.00 84.69 91 GLN A O 1
ATOM 787 N N . LEU A 1 92 ? 4.290 5.313 -2.383 1.00 86.62 92 LEU A N 1
ATOM 788 C CA . LEU A 1 92 ? 4.075 3.871 -2.266 1.00 86.62 92 LEU A CA 1
ATOM 789 C C . LEU A 1 92 ? 3.298 3.524 -0.992 1.00 86.62 92 LEU A C 1
ATOM 791 O O . LEU A 1 92 ? 2.331 2.768 -1.059 1.00 86.62 92 LEU A O 1
ATOM 795 N N . LEU A 1 93 ? 3.661 4.121 0.147 1.00 90.56 93 LEU A N 1
ATOM 796 C CA . LEU A 1 93 ? 2.940 3.927 1.406 1.00 90.56 93 LEU A CA 1
ATOM 797 C C . LEU A 1 93 ? 1.483 4.359 1.298 1.00 90.56 93 LEU A C 1
ATOM 799 O O . LEU A 1 93 ? 0.590 3.565 1.581 1.00 90.56 93 LEU A O 1
ATOM 803 N N . ASN A 1 94 ? 1.242 5.583 0.827 1.00 88.88 94 ASN A N 1
ATOM 804 C CA . ASN A 1 94 ? -0.111 6.104 0.648 1.00 88.88 94 ASN A CA 1
ATOM 805 C C . ASN A 1 94 ? -0.944 5.197 -0.256 1.00 88.88 94 ASN A C 1
ATOM 807 O O . ASN A 1 94 ? -2.097 4.918 0.054 1.00 88.88 94 ASN A O 1
ATOM 811 N N . THR A 1 95 ? -0.342 4.703 -1.338 1.00 87.94 95 THR A N 1
ATOM 812 C CA . THR A 1 95 ? -0.990 3.779 -2.268 1.00 87.94 95 THR A CA 1
ATOM 813 C C . THR A 1 95 ? -1.391 2.481 -1.583 1.00 87.94 95 THR A C 1
ATOM 815 O O . THR A 1 95 ? -2.556 2.097 -1.618 1.00 87.94 95 THR A O 1
ATOM 818 N N . VAL A 1 96 ? -0.446 1.807 -0.925 1.00 90.25 96 VAL A N 1
ATOM 819 C CA . VAL A 1 96 ? -0.710 0.526 -0.259 1.00 90.25 96 VAL A CA 1
ATOM 820 C C . VAL A 1 96 ? -1.784 0.691 0.822 1.00 90.25 96 VAL A C 1
ATOM 822 O O . VAL A 1 96 ? -2.701 -0.122 0.902 1.00 90.25 96 VAL A O 1
ATOM 825 N N . ILE A 1 97 ? -1.728 1.767 1.611 1.00 92.69 97 ILE A N 1
ATOM 826 C CA . ILE A 1 97 ? -2.716 2.074 2.657 1.00 92.69 97 ILE A CA 1
ATOM 827 C C . ILE A 1 97 ? -4.101 2.329 2.050 1.00 92.69 97 ILE A C 1
ATOM 829 O O . ILE A 1 97 ? -5.084 1.752 2.517 1.00 92.69 97 ILE A O 1
ATOM 833 N N . HIS A 1 98 ? -4.185 3.151 1.003 1.00 91.12 98 HIS A N 1
ATOM 834 C CA . HIS A 1 98 ? -5.434 3.464 0.307 1.00 91.12 98 HIS A CA 1
ATOM 835 C C . HIS A 1 98 ? -6.116 2.195 -0.224 1.00 91.12 98 HIS A C 1
ATOM 837 O O . HIS A 1 98 ? -7.287 1.939 0.064 1.00 91.12 98 HIS A O 1
ATOM 843 N N . GLU A 1 99 ? -5.360 1.343 -0.916 1.00 89.25 99 GLU A N 1
ATOM 844 C CA . GLU A 1 99 ? -5.880 0.101 -1.490 1.00 89.25 99 GLU A CA 1
ATOM 845 C C . GLU A 1 99 ? -6.269 -0.925 -0.416 1.00 89.25 99 GLU A C 1
ATOM 847 O O . GLU A 1 99 ? -7.334 -1.548 -0.478 1.00 89.25 99 GLU A O 1
ATOM 852 N N . LEU A 1 100 ? -5.467 -1.070 0.643 1.00 91.38 100 LEU A N 1
ATOM 853 C CA . LEU A 1 100 ? -5.824 -1.914 1.787 1.00 91.38 100 LEU A CA 1
ATOM 854 C C . LEU A 1 100 ? -7.085 -1.412 2.498 1.00 91.38 100 LEU A C 1
ATOM 856 O O . LEU A 1 100 ? -7.868 -2.222 3.010 1.00 91.38 100 LEU A O 1
ATOM 860 N N . ARG A 1 101 ? -7.313 -0.095 2.528 1.00 92.25 101 ARG A N 1
ATOM 861 C CA . ARG A 1 101 ? -8.513 0.493 3.123 1.00 92.25 101 ARG A CA 1
ATOM 862 C C . ARG A 1 101 ? -9.739 0.181 2.273 1.00 92.25 101 ARG A C 1
ATOM 864 O O . ARG A 1 101 ? -10.753 -0.223 2.843 1.00 92.25 101 ARG A O 1
ATOM 871 N N . HIS A 1 102 ? -9.628 0.225 0.944 1.00 89.00 102 HIS A N 1
ATOM 872 C CA . HIS A 1 102 ? -10.683 -0.274 0.055 1.00 89.00 102 HIS A CA 1
ATOM 873 C C . HIS A 1 102 ? -11.018 -1.737 0.332 1.00 89.00 102 HIS A C 1
ATOM 875 O O . HIS A 1 102 ? -12.190 -2.091 0.443 1.00 89.00 102 HIS A O 1
ATOM 881 N N . ARG A 1 103 ? -10.004 -2.586 0.538 1.00 87.31 103 ARG A N 1
ATOM 882 C CA . ARG A 1 103 ? -10.215 -4.004 0.880 1.00 87.31 103 ARG A CA 1
ATOM 883 C C . ARG A 1 103 ? -10.833 -4.227 2.250 1.00 87.31 103 ARG A C 1
ATOM 885 O O . ARG A 1 103 ? -11.521 -5.225 2.459 1.00 87.31 103 ARG A O 1
ATOM 892 N N . SER A 1 104 ? -10.549 -3.342 3.192 1.00 90.31 104 SER A N 1
ATOM 893 C CA . SER A 1 104 ? -11.009 -3.467 4.574 1.00 90.31 104 SER A CA 1
ATOM 894 C C . SER A 1 104 ? -12.394 -2.861 4.786 1.00 90.31 104 SER A C 1
ATOM 896 O O . SER A 1 104 ? -13.083 -3.221 5.737 1.00 90.31 104 SER A O 1
ATOM 898 N N . SER A 1 105 ? -12.804 -1.930 3.926 1.00 89.12 105 SER A N 1
ATOM 899 C CA . SER A 1 105 ? -14.050 -1.177 4.063 1.00 89.12 105 SER A CA 1
ATOM 900 C C . SER A 1 105 ? -14.701 -0.897 2.696 1.00 89.12 105 SER A C 1
ATOM 902 O O . SER A 1 105 ? -14.934 0.266 2.364 1.00 89.12 105 SER A O 1
ATOM 904 N N . PRO A 1 106 ? -15.024 -1.937 1.897 1.00 85.56 106 PRO A N 1
ATOM 905 C CA . PRO A 1 106 ? -15.494 -1.768 0.517 1.00 85.56 106 PRO A CA 1
ATOM 906 C C . PRO A 1 106 ? -16.790 -0.950 0.416 1.00 85.56 106 PRO A C 1
ATOM 908 O O . PRO A 1 106 ? -16.940 -0.144 -0.498 1.00 85.56 106 PRO A O 1
ATOM 911 N N . GLY A 1 107 ? -17.689 -1.071 1.399 1.00 86.06 107 GLY A N 1
ATOM 912 C CA . GLY A 1 107 ? -18.960 -0.336 1.429 1.00 86.06 107 GLY A CA 1
ATOM 913 C C . GLY A 1 107 ? -18.841 1.184 1.610 1.00 86.06 107 GLY A C 1
ATOM 914 O O . GLY A 1 107 ? -19.845 1.878 1.484 1.00 86.06 107 GLY A O 1
ATOM 915 N N . LEU A 1 108 ? -17.650 1.722 1.905 1.00 85.88 108 LEU A N 1
ATOM 916 C CA . LEU A 1 108 ? -17.454 3.172 2.032 1.00 85.88 108 LEU A CA 1
ATOM 917 C C . LEU A 1 108 ? -17.215 3.875 0.687 1.00 85.88 108 LEU A C 1
ATOM 919 O O . LEU A 1 108 ? -17.415 5.088 0.604 1.00 85.88 108 LEU A O 1
ATOM 923 N N . GLY A 1 109 ? -16.776 3.151 -0.350 1.00 84.69 109 GLY A N 1
ATOM 924 C CA . GLY A 1 109 ? -16.316 3.768 -1.598 1.00 84.69 109 GLY A CA 1
ATOM 925 C C . GLY A 1 109 ? -15.273 4.866 -1.340 1.00 84.69 109 GLY A C 1
ATOM 926 O O . GLY A 1 109 ? -14.415 4.716 -0.474 1.00 84.69 109 GLY A O 1
ATOM 927 N N . HIS A 1 110 ? -15.379 5.992 -2.050 1.00 87.94 110 HIS A N 1
ATOM 928 C CA . HIS A 1 110 ? -14.568 7.203 -1.837 1.00 87.94 110 HIS A CA 1
ATOM 929 C C . HIS A 1 110 ? -15.349 8.308 -1.105 1.00 87.94 110 HIS A C 1
ATOM 931 O O . HIS A 1 110 ? -15.388 9.454 -1.547 1.00 87.94 110 HIS A O 1
ATOM 937 N N . ASN A 1 111 ? -16.032 7.985 -0.005 1.00 89.69 111 ASN A N 1
ATOM 938 C CA . ASN A 1 111 ? -16.720 9.004 0.796 1.00 89.69 111 ASN A CA 1
ATOM 939 C C . ASN A 1 111 ? -15.770 9.731 1.777 1.00 89.69 111 ASN A C 1
ATOM 941 O O . ASN A 1 111 ? -14.621 9.340 1.983 1.00 89.69 111 ASN A O 1
ATOM 945 N N . LEU A 1 112 ? -16.261 10.785 2.441 1.00 93.75 112 LEU A N 1
ATOM 946 C CA . LEU A 1 112 ? -15.470 11.557 3.415 1.00 93.75 112 LEU A CA 1
ATOM 947 C C . LEU A 1 112 ? -14.912 10.695 4.556 1.00 93.75 112 LEU A C 1
ATOM 949 O O . LEU A 1 112 ? -13.793 10.915 5.022 1.00 93.75 112 LEU A O 1
ATOM 953 N N . LYS A 1 113 ? -15.674 9.688 4.999 1.00 94.25 113 LYS A N 1
ATOM 954 C CA . LYS A 1 113 ? -15.235 8.780 6.061 1.00 94.25 113 LYS A CA 1
ATOM 955 C C . LYS A 1 113 ? -14.069 7.909 5.600 1.00 94.25 113 LYS A C 1
ATOM 957 O O . LYS A 1 113 ? -13.142 7.707 6.378 1.00 94.25 113 LYS A O 1
ATOM 962 N N . PHE A 1 114 ? -14.094 7.430 4.358 1.00 92.31 114 PHE A N 1
ATOM 963 C CA . PHE A 1 114 ? -12.990 6.690 3.756 1.00 92.31 114 PHE A CA 1
ATOM 964 C C . PHE A 1 114 ? -11.706 7.524 3.762 1.00 92.31 114 PHE A C 1
ATOM 966 O O . PHE A 1 114 ? -10.697 7.074 4.301 1.00 92.31 114 PHE A O 1
ATOM 973 N N . PHE A 1 115 ? -11.754 8.758 3.250 1.00 90.69 115 PHE A N 1
ATOM 974 C CA . PHE A 1 115 ? -10.572 9.623 3.202 1.00 90.69 115 PHE A CA 1
ATOM 975 C C . PHE A 1 115 ? -10.033 9.960 4.595 1.00 90.69 115 PHE A C 1
ATOM 977 O O . PHE A 1 115 ? -8.825 9.896 4.807 1.00 90.69 115 PHE A O 1
ATOM 984 N N . SER A 1 116 ? -10.915 10.225 5.563 1.00 95.19 116 SER A N 1
ATOM 985 C CA . SER A 1 116 ? -10.521 10.446 6.960 1.00 95.19 116 SER A CA 1
ATOM 986 C C . SER A 1 116 ? -9.806 9.232 7.569 1.00 95.19 116 SER A C 1
ATOM 988 O O . SER A 1 116 ? -8.829 9.402 8.299 1.00 95.19 116 SER A O 1
ATOM 990 N N . LEU A 1 117 ? -10.258 8.010 7.262 1.00 95.38 117 LEU A N 1
ATOM 991 C CA . LEU A 1 117 ? -9.589 6.788 7.714 1.00 95.38 117 LEU A CA 1
ATOM 992 C C . LEU A 1 117 ? -8.217 6.629 7.057 1.00 95.38 117 LEU A C 1
ATOM 994 O O . LEU A 1 117 ? -7.248 6.396 7.769 1.00 95.38 117 LEU A O 1
ATOM 998 N N . VAL A 1 118 ? -8.120 6.813 5.735 1.00 93.06 118 VAL A N 1
ATOM 999 C CA . VAL A 1 118 ? -6.834 6.753 5.020 1.00 93.06 118 VAL A CA 1
ATOM 1000 C C . VAL A 1 118 ? -5.847 7.768 5.594 1.00 93.06 118 VAL A C 1
ATOM 1002 O O . VAL A 1 118 ? -4.708 7.414 5.868 1.00 93.06 118 VAL A O 1
ATOM 1005 N N . GLU A 1 119 ? -6.270 9.010 5.832 1.00 93.62 119 GLU A N 1
ATOM 1006 C CA . GLU A 1 119 ? -5.403 10.038 6.413 1.00 93.62 119 GLU A CA 1
ATOM 1007 C C . GLU A 1 119 ? -4.905 9.646 7.811 1.00 93.62 119 GLU A C 1
ATOM 1009 O O . GLU A 1 119 ? -3.717 9.781 8.109 1.00 93.62 119 GLU A O 1
ATOM 1014 N N . HIS A 1 120 ? -5.798 9.138 8.662 1.00 95.25 120 HIS A N 1
ATOM 1015 C CA . HIS A 1 120 ? -5.443 8.659 9.994 1.00 95.25 120 HIS A CA 1
ATOM 1016 C C . HIS A 1 120 ? -4.445 7.490 9.936 1.00 95.25 120 HIS A C 1
ATOM 1018 O O . HIS A 1 120 ? -3.425 7.514 10.628 1.00 95.25 120 HIS A O 1
ATOM 1024 N N . ASP A 1 121 ? -4.706 6.490 9.091 1.00 94.69 121 ASP A N 1
ATOM 1025 C CA . ASP A 1 121 ? -3.838 5.321 8.923 1.00 94.69 121 ASP A CA 1
ATOM 1026 C C . ASP A 1 121 ? -2.462 5.724 8.381 1.00 94.69 121 ASP A C 1
ATOM 1028 O O . ASP A 1 121 ? -1.439 5.261 8.878 1.00 94.69 121 ASP A O 1
ATOM 1032 N N . THR A 1 122 ? -2.424 6.634 7.406 1.00 92.88 122 THR A N 1
ATOM 1033 C CA . THR A 1 122 ? -1.186 7.185 6.851 1.00 92.88 122 THR A CA 1
ATOM 1034 C C . THR A 1 122 ? -0.380 7.931 7.904 1.00 92.88 122 THR A C 1
ATOM 1036 O O . THR A 1 122 ? 0.819 7.687 8.023 1.00 92.88 122 THR A O 1
ATOM 1039 N N . LYS A 1 123 ? -1.009 8.808 8.700 1.00 94.00 123 LYS A N 1
ATOM 1040 C CA . LYS A 1 123 ? -0.321 9.510 9.797 1.00 94.00 123 LYS A CA 1
ATOM 1041 C C . LYS A 1 123 ? 0.283 8.519 10.784 1.00 94.00 123 LYS A C 1
ATOM 1043 O O . LYS A 1 123 ? 1.457 8.644 11.111 1.00 94.00 123 LYS A O 1
ATOM 1048 N N . CYS A 1 124 ? -0.495 7.513 11.183 1.00 94.25 124 CYS A N 1
ATOM 1049 C CA . CYS A 1 124 ? -0.023 6.417 12.021 1.00 94.25 124 CYS A CA 1
ATOM 1050 C C . CYS A 1 124 ? 1.222 5.754 11.416 1.00 94.25 124 CYS A C 1
ATOM 1052 O O . CYS A 1 124 ? 2.256 5.692 12.069 1.00 94.25 124 CYS A O 1
ATOM 1054 N N . VAL A 1 125 ? 1.157 5.304 10.162 1.00 93.94 125 VAL A N 1
ATOM 1055 C CA . VAL A 1 125 ? 2.286 4.631 9.511 1.00 93.94 125 VAL A CA 1
ATOM 1056 C C . VAL A 1 125 ? 3.516 5.532 9.480 1.00 93.94 125 VAL A C 1
ATOM 1058 O O . VAL A 1 125 ? 4.570 5.102 9.928 1.00 93.94 125 VAL A O 1
ATOM 1061 N N . LEU A 1 126 ? 3.381 6.786 9.045 1.00 91.81 126 LEU A N 1
ATOM 1062 C CA . LEU A 1 126 ? 4.501 7.728 8.952 1.00 91.81 126 LEU A CA 1
ATOM 1063 C C . LEU A 1 126 ? 5.164 8.033 10.304 1.00 91.81 126 LEU A C 1
ATOM 1065 O O . LEU A 1 126 ? 6.351 8.339 10.327 1.00 91.81 126 LEU A O 1
ATOM 1069 N N . THR A 1 127 ? 4.439 7.941 11.422 1.00 93.25 127 THR A N 1
ATOM 1070 C CA . THR A 1 127 ? 5.018 8.096 12.768 1.00 93.25 127 THR A CA 1
ATOM 1071 C C . THR A 1 127 ? 5.954 6.944 13.153 1.00 93.25 127 THR A C 1
ATOM 1073 O O . THR A 1 127 ? 6.862 7.151 13.952 1.00 93.25 127 THR A O 1
ATOM 1076 N N . TYR A 1 128 ? 5.757 5.747 12.597 1.00 89.56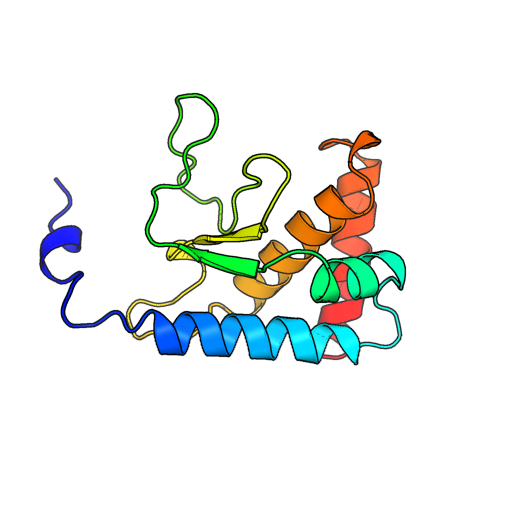 128 TYR A N 1
ATOM 1077 C CA . TYR A 1 128 ? 6.483 4.526 12.975 1.00 89.56 128 TYR A CA 1
ATOM 1078 C C . TYR A 1 128 ? 7.367 3.959 11.848 1.00 89.56 128 TYR A C 1
ATOM 1080 O O . TYR A 1 128 ? 7.787 2.805 11.942 1.00 89.56 128 TYR A O 1
ATOM 1088 N N . TRP A 1 129 ? 7.614 4.730 10.782 1.00 86.50 129 TRP A N 1
ATOM 1089 C CA . TRP A 1 129 ? 8.267 4.260 9.554 1.00 86.50 129 TRP A CA 1
ATOM 1090 C C . TRP A 1 129 ? 9.739 4.658 9.416 1.00 86.50 129 TRP A C 1
ATOM 1092 O O . TRP A 1 129 ? 10.061 5.845 9.632 1.00 86.50 129 TRP A O 1
#